Protein AF-A0A2H5C5K5-F1 (afdb_monomer_lite)

pLDDT: mean 74.08, std 19.07, range [41.66, 93.12]

Organism: Escherichia coli (NCBI:txid562)

Foldseek 3Di:
DVVVCVVCLVVLLCCCPVVVDDLVRVQVVCVVVVHHDDSVRSVVSNVVVVVPDPPPPPPPDDPDDDPPDPDPDDDD

Sequence (76 aa):
MRDFLDAIRDDIIVLVRTKGYTLADVRDTLKNAGYEVGEKALRDIIREAESKKPSRRSSLKQHLKRQIQPGKMASI

Secondary structure (DSSP, 8-state):
-HHHHHHTHHHHHHHHHTS---HHHHHHHHHHTT----HHHHHHHHHHHHHS---------SS-------------

Structure (mmCIF, N/CA/C/O backbone):
data_AF-A0A2H5C5K5-F1
#
_entry.id   AF-A0A2H5C5K5-F1
#
loop_
_atom_site.group_PDB
_atom_site.id
_atom_site.type_symbol
_atom_site.label_atom_id
_atom_site.label_alt_id
_atom_site.label_comp_id
_atom_site.label_asym_id
_atom_site.label_entity_id
_atom_site.label_seq_id
_atom_site.pdbx_PDB_ins_code
_atom_site.Cartn_x
_atom_site.Cartn_y
_atom_site.Cartn_z
_atom_site.occupancy
_atom_site.B_iso_or_equiv
_atom_site.auth_seq_id
_atom_site.auth_comp_id
_atom_site.auth_asym_id
_atom_site.auth_atom_id
_atom_site.pdbx_PDB_model_num
ATOM 1 N N . MET A 1 1 ? 6.060 2.332 -15.046 1.00 55.44 1 MET A N 1
ATOM 2 C CA . MET A 1 1 ? 6.458 2.148 -13.621 1.00 55.44 1 MET A CA 1
ATOM 3 C C . MET A 1 1 ? 5.363 2.554 -12.636 1.00 55.44 1 MET A C 1
ATOM 5 O O . MET A 1 1 ? 5.300 1.951 -11.574 1.00 55.44 1 MET A O 1
ATOM 9 N N . ARG A 1 2 ? 4.484 3.520 -12.957 1.00 64.25 2 ARG A N 1
ATOM 10 C CA . ARG A 1 2 ? 3.283 3.805 -12.139 1.00 64.25 2 ARG A CA 1
ATOM 11 C C . ARG A 1 2 ? 2.251 2.667 -12.192 1.00 64.25 2 ARG A C 1
ATOM 13 O O . ARG A 1 2 ? 1.490 2.498 -11.255 1.00 64.25 2 ARG A O 1
ATOM 20 N N . ASP A 1 3 ? 2.331 1.834 -13.225 1.00 76.69 3 ASP A N 1
ATOM 21 C CA . ASP A 1 3 ? 1.415 0.728 -13.523 1.00 76.69 3 ASP A CA 1
ATOM 22 C C . ASP A 1 3 ? 1.358 -0.336 -12.418 1.00 76.69 3 ASP A C 1
ATOM 24 O O . ASP A 1 3 ? 0.292 -0.860 -12.122 1.00 76.69 3 ASP A O 1
ATOM 28 N N . PHE A 1 4 ? 2.491 -0.634 -11.770 1.00 82.62 4 PHE A N 1
ATOM 29 C CA . PHE A 1 4 ? 2.533 -1.611 -10.678 1.00 82.62 4 PHE A CA 1
ATOM 30 C C . PHE A 1 4 ? 1.878 -1.067 -9.407 1.00 82.62 4 PHE A C 1
ATOM 32 O O . PHE A 1 4 ? 1.010 -1.724 -8.842 1.00 82.62 4 PHE A O 1
ATOM 39 N N . LEU A 1 5 ? 2.258 0.145 -8.983 1.00 85.50 5 LEU A N 1
ATOM 40 C CA . LEU A 1 5 ? 1.682 0.776 -7.792 1.00 85.50 5 LEU A CA 1
ATOM 41 C C . LEU A 1 5 ? 0.186 1.051 -7.959 1.00 85.50 5 LEU A C 1
A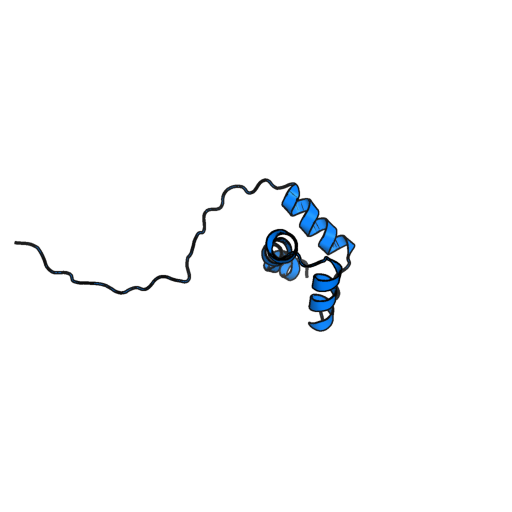TOM 43 O O . LEU A 1 5 ? -0.549 0.914 -6.987 1.00 85.50 5 LEU A O 1
ATOM 47 N N . ASP A 1 6 ? -0.261 1.383 -9.173 1.00 84.62 6 ASP A N 1
ATOM 48 C CA . ASP A 1 6 ? -1.686 1.506 -9.484 1.00 84.62 6 ASP A CA 1
ATOM 49 C C . ASP A 1 6 ? -2.401 0.146 -9.443 1.00 84.62 6 ASP A C 1
ATOM 51 O O . ASP A 1 6 ? -3.515 0.070 -8.928 1.00 84.62 6 ASP A O 1
ATOM 55 N N . ALA A 1 7 ? -1.765 -0.937 -9.907 1.00 88.81 7 ALA A N 1
ATOM 56 C CA . ALA A 1 7 ? -2.349 -2.280 -9.880 1.00 88.81 7 ALA A CA 1
ATOM 57 C C . ALA A 1 7 ? -2.540 -2.833 -8.457 1.00 88.81 7 ALA A C 1
ATOM 59 O O . ALA A 1 7 ? -3.534 -3.506 -8.202 1.00 88.81 7 ALA A O 1
ATOM 60 N N . ILE A 1 8 ? -1.622 -2.536 -7.528 1.00 89.69 8 ILE A N 1
ATOM 61 C CA . ILE A 1 8 ? -1.705 -2.983 -6.122 1.00 89.69 8 ILE A CA 1
ATOM 62 C C . ILE A 1 8 ? -2.281 -1.918 -5.180 1.00 89.69 8 ILE A C 1
ATOM 64 O O . ILE A 1 8 ? -2.258 -2.072 -3.958 1.00 89.69 8 ILE A O 1
ATOM 68 N N . ARG A 1 9 ? -2.776 -0.807 -5.731 1.00 89.31 9 ARG A N 1
ATOM 69 C CA . ARG A 1 9 ? -3.231 0.354 -4.964 1.00 89.31 9 ARG A CA 1
ATOM 70 C C . ARG A 1 9 ? -4.311 -0.010 -3.950 1.00 89.31 9 ARG A C 1
ATOM 72 O O . ARG A 1 9 ? -4.211 0.368 -2.784 1.00 89.31 9 ARG A O 1
ATOM 79 N N . ASP A 1 10 ? -5.331 -0.736 -4.399 1.00 88.62 10 ASP A N 1
ATOM 80 C CA . ASP A 1 10 ? -6.445 -1.170 -3.552 1.00 88.62 10 ASP A CA 1
ATOM 81 C C . ASP A 1 10 ? -5.974 -2.116 -2.442 1.00 88.62 10 ASP A C 1
ATOM 83 O O . ASP A 1 10 ? -6.381 -1.966 -1.289 1.00 88.62 10 ASP A O 1
ATOM 87 N N . ASP A 1 11 ? -5.041 -3.018 -2.747 1.00 90.56 11 ASP A N 1
ATOM 88 C CA . ASP A 1 11 ? -4.470 -3.932 -1.757 1.00 90.56 11 ASP A CA 1
ATOM 89 C C . ASP A 1 11 ? -3.686 -3.179 -0.673 1.00 90.56 11 ASP A C 1
ATOM 91 O O . ASP A 1 11 ? -3.845 -3.471 0.515 1.00 90.56 11 ASP A O 1
ATOM 95 N N . ILE A 1 12 ? -2.903 -2.156 -1.045 1.00 90.56 12 ILE A N 1
ATOM 96 C CA . ILE A 1 12 ? -2.203 -1.279 -0.088 1.00 90.56 12 ILE A CA 1
ATOM 97 C C . ILE A 1 12 ? -3.207 -0.591 0.847 1.00 90.56 12 ILE A C 1
ATOM 99 O O . ILE A 1 12 ? -2.992 -0.533 2.061 1.00 90.56 12 ILE A O 1
ATOM 103 N N . ILE A 1 13 ? -4.319 -0.090 0.304 1.00 90.25 13 ILE A N 1
ATOM 104 C CA . ILE A 1 13 ? -5.364 0.573 1.095 1.00 90.25 13 ILE A CA 1
ATOM 105 C C . ILE A 1 13 ? -5.985 -0.415 2.089 1.00 90.25 13 ILE A C 1
ATOM 107 O O . ILE A 1 13 ? -6.117 -0.086 3.269 1.00 90.25 13 ILE A O 1
ATOM 111 N N . VAL A 1 14 ? -6.320 -1.631 1.648 1.00 90.81 14 VAL A N 1
ATOM 112 C CA . VAL A 1 14 ? -6.887 -2.687 2.506 1.00 90.81 14 VAL A CA 1
ATOM 113 C C . VAL A 1 14 ? -5.908 -3.102 3.604 1.00 90.81 14 VAL A C 1
ATOM 115 O O . VAL A 1 14 ? -6.311 -3.252 4.761 1.00 90.81 14 VAL A O 1
ATOM 118 N N . LEU A 1 15 ? -4.622 -3.258 3.279 1.00 90.75 15 LEU A N 1
ATOM 119 C CA . LEU A 1 15 ? -3.588 -3.601 4.257 1.00 90.75 15 LEU A CA 1
ATOM 120 C C . LEU A 1 15 ? -3.535 -2.566 5.385 1.00 90.75 15 LEU A C 1
ATOM 122 O O . LEU A 1 15 ? -3.621 -2.932 6.557 1.00 90.75 15 LEU A O 1
ATOM 126 N N . VAL A 1 16 ? -3.478 -1.278 5.049 1.00 90.12 16 VAL A N 1
ATOM 127 C CA . VAL A 1 16 ? -3.358 -0.227 6.067 1.00 90.12 16 VAL A CA 1
ATOM 128 C C . VAL A 1 16 ? -4.668 -0.002 6.824 1.00 90.12 16 VAL A C 1
ATOM 130 O O . VAL A 1 16 ? -4.667 0.125 8.045 1.00 90.12 16 VAL A O 1
ATOM 133 N N . ARG A 1 17 ? -5.809 0.044 6.126 1.00 85.56 17 ARG A N 1
ATOM 134 C CA . ARG A 1 17 ? -7.090 0.470 6.720 1.00 85.56 17 ARG A CA 1
ATOM 135 C C . ARG A 1 17 ? -7.873 -0.651 7.375 1.00 85.56 17 ARG A C 1
ATOM 137 O O . ARG A 1 17 ? -8.558 -0.411 8.361 1.00 85.56 17 ARG A O 1
ATOM 144 N N . THR A 1 18 ? -7.820 -1.849 6.807 1.00 87.62 18 THR A N 1
ATOM 145 C CA . THR A 1 18 ? -8.621 -2.980 7.285 1.00 87.62 18 THR A CA 1
ATOM 146 C C . THR A 1 18 ? -7.794 -3.908 8.154 1.00 87.62 18 THR A C 1
ATOM 148 O O . THR A 1 18 ? -8.288 -4.391 9.167 1.00 87.62 18 THR A O 1
ATOM 151 N N . LYS A 1 19 ? -6.541 -4.163 7.767 1.00 87.81 19 LYS A N 1
ATOM 152 C CA . LYS A 1 19 ? -5.672 -5.100 8.487 1.00 87.81 19 LYS A CA 1
ATOM 153 C C . LYS A 1 19 ? -4.739 -4.431 9.501 1.00 87.81 19 LYS A C 1
ATOM 155 O O . LYS A 1 19 ? -4.106 -5.141 10.271 1.00 87.81 19 LYS A O 1
ATOM 160 N N . GLY A 1 20 ? -4.684 -3.098 9.529 1.00 89.81 20 GLY A N 1
ATOM 161 C CA . GLY A 1 20 ? -3.916 -2.340 10.520 1.00 89.81 20 GLY A CA 1
ATOM 162 C C . GLY A 1 20 ? -2.403 -2.363 10.300 1.00 89.81 20 GLY A C 1
ATOM 163 O O . GLY A 1 20 ? -1.658 -2.090 11.237 1.00 89.81 20 GLY A O 1
ATOM 164 N N . TYR A 1 21 ? -1.938 -2.685 9.088 1.00 92.62 21 TYR A N 1
ATOM 165 C CA . TYR A 1 21 ? -0.514 -2.594 8.766 1.00 92.62 21 TYR A CA 1
ATOM 166 C C . TYR A 1 21 ? -0.048 -1.142 8.767 1.00 92.62 21 TYR A C 1
ATOM 168 O O . TYR A 1 21 ? -0.754 -0.241 8.303 1.00 92.62 21 TYR A O 1
ATOM 176 N N . THR A 1 22 ? 1.173 -0.910 9.242 1.00 90.94 22 THR A N 1
ATOM 177 C CA . THR A 1 22 ? 1.757 0.424 9.184 1.00 90.94 22 THR A CA 1
ATOM 178 C C . THR A 1 22 ? 2.338 0.702 7.799 1.00 90.94 22 THR A C 1
ATOM 180 O O . THR A 1 22 ? 2.687 -0.198 7.031 1.00 90.94 22 THR A O 1
ATOM 183 N N . LEU A 1 23 ? 2.491 1.987 7.479 1.00 90.12 23 LEU A N 1
ATOM 184 C CA . LEU A 1 23 ? 3.215 2.424 6.284 1.00 90.12 23 LEU A CA 1
ATOM 185 C C . LEU A 1 23 ? 4.642 1.865 6.224 1.00 90.12 23 LEU A C 1
ATOM 187 O O . LEU A 1 23 ? 5.139 1.582 5.134 1.00 90.12 23 LEU A O 1
ATOM 191 N N . ALA A 1 24 ? 5.288 1.710 7.383 1.00 91.31 24 ALA A N 1
ATOM 192 C CA . ALA A 1 24 ? 6.628 1.154 7.482 1.00 91.31 24 ALA A CA 1
ATOM 193 C C . ALA A 1 24 ? 6.643 -0.326 7.079 1.00 91.31 24 ALA A C 1
ATOM 195 O O . ALA A 1 24 ? 7.485 -0.702 6.271 1.00 91.31 24 ALA A O 1
ATOM 196 N N . ASP A 1 25 ? 5.676 -1.121 7.545 1.00 91.56 25 ASP A N 1
ATOM 197 C CA . ASP A 1 25 ? 5.587 -2.556 7.230 1.00 91.56 25 ASP A CA 1
ATOM 198 C C . ASP A 1 25 ? 5.330 -2.798 5.740 1.00 91.56 25 ASP A C 1
ATOM 200 O O . ASP A 1 25 ? 5.951 -3.660 5.114 1.00 91.56 25 ASP A O 1
ATOM 204 N N . VAL A 1 26 ? 4.435 -2.004 5.140 1.00 90.75 26 VAL A N 1
ATOM 205 C CA . VAL A 1 26 ? 4.150 -2.075 3.698 1.00 90.75 26 VAL A CA 1
ATOM 206 C C . VAL A 1 26 ? 5.395 -1.693 2.900 1.00 90.75 26 VAL A C 1
ATOM 208 O O . VAL A 1 26 ? 5.750 -2.375 1.940 1.00 90.75 26 VAL A O 1
ATOM 211 N N . ARG A 1 27 ? 6.094 -0.628 3.312 1.00 92.19 27 ARG A N 1
ATOM 212 C CA . ARG A 1 27 ? 7.343 -0.203 2.670 1.00 92.19 27 ARG A CA 1
ATOM 213 C C . ARG A 1 27 ? 8.422 -1.276 2.776 1.00 92.19 27 ARG A C 1
ATOM 215 O O . ARG A 1 27 ? 9.101 -1.532 1.788 1.00 92.19 27 ARG A O 1
ATOM 222 N N . ASP A 1 28 ? 8.583 -1.882 3.947 1.00 93.12 28 ASP A N 1
ATOM 223 C CA . ASP A 1 28 ? 9.573 -2.930 4.189 1.00 93.12 28 ASP A CA 1
ATOM 224 C C . ASP A 1 28 ? 9.284 -4.170 3.337 1.00 93.12 28 ASP A C 1
ATOM 226 O O . ASP A 1 28 ? 10.167 -4.683 2.658 1.00 93.12 28 ASP A O 1
ATOM 230 N N . THR A 1 29 ? 8.012 -4.565 3.250 1.00 91.06 29 THR A N 1
ATOM 231 C CA . THR A 1 29 ? 7.564 -5.674 2.398 1.00 91.06 29 THR A CA 1
ATOM 232 C C . THR A 1 29 ? 7.862 -5.412 0.921 1.00 91.06 29 THR A C 1
ATOM 234 O O . THR A 1 29 ? 8.412 -6.275 0.238 1.00 91.06 29 THR A O 1
ATOM 237 N N . LEU A 1 30 ? 7.540 -4.213 0.423 1.00 90.44 30 LEU A N 1
ATOM 238 C CA . LEU A 1 30 ? 7.829 -3.829 -0.962 1.00 90.44 30 LEU A CA 1
ATOM 239 C C . LEU A 1 30 ? 9.338 -3.812 -1.224 1.00 90.44 30 LEU A C 1
ATOM 241 O O . LEU A 1 30 ? 9.786 -4.361 -2.230 1.00 90.44 30 LEU A O 1
ATOM 245 N N . LYS A 1 31 ? 10.123 -3.285 -0.281 1.00 91.62 31 LYS A N 1
ATOM 246 C CA . LYS A 1 31 ? 11.586 -3.270 -0.358 1.00 91.62 31 LYS A CA 1
ATOM 247 C C . LYS A 1 31 ? 12.178 -4.682 -0.383 1.00 91.62 31 LYS A C 1
ATOM 249 O O . LYS A 1 31 ? 13.032 -4.954 -1.222 1.00 91.62 31 LYS A O 1
ATOM 254 N N . ASN A 1 32 ? 11.705 -5.585 0.477 1.00 93.06 32 ASN A N 1
ATOM 255 C CA . ASN A 1 32 ? 12.139 -6.987 0.511 1.00 93.06 32 ASN A CA 1
ATOM 256 C C . ASN A 1 32 ? 11.775 -7.742 -0.775 1.00 93.06 32 ASN A C 1
ATOM 258 O O . ASN A 1 32 ? 12.498 -8.646 -1.182 1.00 93.06 32 ASN A O 1
ATOM 262 N N . ALA A 1 33 ? 10.693 -7.345 -1.448 1.00 89.25 33 ALA A N 1
ATOM 263 C CA . ALA A 1 33 ? 10.310 -7.865 -2.759 1.00 89.25 33 ALA A CA 1
ATOM 264 C C . ALA A 1 33 ? 11.095 -7.235 -3.933 1.00 89.25 33 ALA A C 1
ATOM 266 O O . ALA A 1 33 ? 10.825 -7.557 -5.088 1.00 89.25 33 ALA A O 1
ATOM 267 N N . GLY A 1 34 ? 12.062 -6.352 -3.659 1.00 90.38 34 GLY A N 1
ATOM 268 C CA . GLY A 1 34 ? 12.885 -5.689 -4.675 1.00 90.38 34 GLY A CA 1
ATOM 269 C C . GLY A 1 34 ? 12.271 -4.412 -5.256 1.00 90.38 34 GLY A C 1
ATOM 270 O O . GLY A 1 34 ? 12.782 -3.888 -6.244 1.00 90.38 34 GLY A O 1
ATOM 271 N N . TYR A 1 35 ? 11.197 -3.891 -4.656 1.00 88.00 35 TYR A N 1
ATOM 272 C CA . TYR A 1 35 ? 10.559 -2.643 -5.070 1.00 88.00 35 TYR A CA 1
ATOM 273 C C . TYR A 1 35 ? 10.954 -1.491 -4.151 1.00 88.00 35 TYR A C 1
ATOM 275 O O . TYR A 1 35 ? 10.599 -1.447 -2.972 1.00 88.00 35 TYR A O 1
ATOM 283 N N . GLU A 1 36 ? 11.634 -0.496 -4.710 1.00 86.88 36 GLU A N 1
ATOM 284 C CA . GLU A 1 36 ? 11.945 0.730 -3.985 1.00 86.88 36 GLU A CA 1
ATOM 285 C C . GLU A 1 36 ? 10.791 1.731 -4.116 1.00 86.88 36 GLU A C 1
ATOM 287 O O . GLU A 1 36 ? 10.528 2.281 -5.187 1.00 86.88 36 GLU A O 1
ATOM 292 N N . VAL A 1 37 ? 10.068 1.949 -3.015 1.00 85.81 37 VAL A N 1
ATOM 293 C CA . VAL A 1 37 ? 8.910 2.848 -2.973 1.00 85.81 37 VAL A CA 1
ATOM 294 C C . VAL A 1 37 ? 9.121 3.918 -1.911 1.00 85.81 37 VAL A C 1
ATOM 296 O O . VAL A 1 37 ? 9.350 3.630 -0.735 1.00 85.81 37 VAL A O 1
ATOM 299 N N . GLY A 1 38 ? 9.018 5.180 -2.329 1.00 88.19 38 GLY A N 1
ATOM 300 C CA . GLY A 1 38 ? 9.123 6.320 -1.429 1.00 88.19 38 GLY A CA 1
ATOM 301 C C . GLY A 1 38 ? 7.929 6.405 -0.478 1.00 88.19 38 GLY A C 1
ATOM 302 O O . GLY A 1 38 ? 6.778 6.252 -0.884 1.00 88.19 38 GLY A O 1
ATOM 303 N N . GLU A 1 39 ? 8.186 6.740 0.785 1.00 86.94 39 GLU A N 1
ATOM 304 C CA . GLU A 1 39 ? 7.136 6.892 1.801 1.00 86.94 39 GLU A CA 1
ATOM 305 C C . GLU A 1 39 ? 6.077 7.927 1.393 1.00 86.94 39 GLU A C 1
ATOM 307 O O . GLU A 1 39 ? 4.885 7.740 1.628 1.00 86.94 39 GLU A O 1
ATOM 312 N N . LYS A 1 40 ? 6.505 8.991 0.704 1.00 88.81 40 LYS A N 1
ATOM 313 C CA . LYS A 1 40 ? 5.608 10.001 0.138 1.00 88.81 40 LYS A CA 1
ATOM 314 C C . LYS A 1 40 ? 4.594 9.390 -0.837 1.00 88.81 40 LYS A C 1
ATOM 316 O O . LYS A 1 40 ? 3.424 9.739 -0.764 1.00 88.81 40 LYS A O 1
ATOM 321 N N . ALA A 1 41 ? 5.016 8.452 -1.688 1.00 87.81 41 ALA A N 1
ATOM 322 C CA . ALA A 1 41 ? 4.130 7.801 -2.651 1.00 87.81 41 ALA A CA 1
ATOM 323 C C . ALA A 1 41 ? 3.074 6.934 -1.950 1.00 87.81 41 ALA A C 1
ATOM 325 O O . ALA A 1 41 ? 1.896 7.019 -2.282 1.00 87.81 41 ALA A O 1
ATOM 326 N N . LEU A 1 42 ? 3.468 6.166 -0.926 1.00 89.19 42 LEU A N 1
ATOM 327 C CA . LEU A 1 42 ? 2.523 5.381 -0.122 1.00 89.19 42 LEU A CA 1
ATOM 328 C C . LEU A 1 42 ? 1.539 6.278 0.644 1.00 89.19 42 LEU A C 1
ATOM 330 O O . LEU A 1 42 ? 0.342 5.997 0.680 1.00 89.19 42 LEU A O 1
ATOM 334 N N . ARG A 1 43 ? 2.021 7.390 1.218 1.00 90.19 43 ARG A N 1
ATOM 335 C CA . ARG A 1 43 ? 1.166 8.388 1.881 1.00 90.19 43 ARG A CA 1
ATOM 336 C C . ARG A 1 43 ? 0.171 9.020 0.910 1.00 90.19 43 ARG A C 1
ATOM 338 O O . ARG A 1 43 ? -1.000 9.154 1.256 1.00 90.19 43 ARG A O 1
ATOM 345 N N . ASP A 1 44 ? 0.617 9.391 -0.288 1.00 89.38 44 ASP A N 1
ATOM 346 C CA . ASP A 1 44 ? -0.251 9.970 -1.315 1.00 89.38 44 ASP A CA 1
ATOM 347 C C . ASP A 1 44 ? -1.318 8.960 -1.782 1.00 89.38 44 ASP A C 1
ATOM 349 O O . ASP A 1 44 ? -2.481 9.341 -1.889 1.00 89.38 44 ASP A O 1
ATOM 353 N N . ILE A 1 45 ? -0.980 7.671 -1.947 1.00 87.88 45 ILE A N 1
ATOM 354 C CA . ILE A 1 45 ? -1.943 6.601 -2.283 1.00 87.88 45 ILE A CA 1
ATOM 355 C C . ILE A 1 45 ? -3.064 6.507 -1.240 1.00 87.88 45 ILE A C 1
ATOM 357 O O . ILE A 1 45 ? -4.246 6.487 -1.598 1.00 87.88 45 ILE A O 1
ATOM 361 N N . ILE A 1 46 ? -2.701 6.479 0.046 1.00 87.12 46 ILE A N 1
ATOM 362 C CA . ILE A 1 46 ? -3.668 6.391 1.148 1.00 87.12 46 ILE A CA 1
ATOM 363 C C . ILE A 1 46 ? -4.520 7.662 1.214 1.00 87.12 46 ILE A C 1
ATOM 365 O O . ILE A 1 46 ? -5.742 7.568 1.311 1.00 87.12 46 ILE A O 1
ATOM 369 N N . ARG A 1 47 ? -3.905 8.847 1.099 1.00 88.69 47 ARG A N 1
ATOM 370 C CA . ARG A 1 47 ? -4.626 10.131 1.132 1.00 88.69 47 ARG A CA 1
ATOM 371 C C . ARG A 1 47 ? -5.598 10.269 -0.040 1.00 88.69 47 ARG A C 1
ATOM 373 O O . ARG A 1 47 ? -6.715 10.764 0.116 1.00 88.69 47 ARG A O 1
ATOM 380 N N . GLU A 1 48 ? -5.195 9.835 -1.231 1.00 82.12 48 GLU A N 1
ATOM 381 C CA . GLU A 1 48 ? -6.051 9.885 -2.415 1.00 82.12 48 GLU A CA 1
ATOM 382 C C . GLU A 1 48 ? -7.223 8.896 -2.298 1.00 82.12 48 GLU A C 1
ATOM 384 O O . GLU A 1 48 ? -8.332 9.205 -2.740 1.00 82.12 48 GLU A O 1
ATOM 389 N N . ALA A 1 49 ? -7.013 7.743 -1.654 1.00 77.81 49 ALA A N 1
ATOM 390 C CA . ALA A 1 49 ? -8.078 6.793 -1.338 1.00 77.81 49 ALA A CA 1
ATOM 391 C C . ALA A 1 49 ? -9.118 7.354 -0.356 1.00 77.81 49 ALA A C 1
ATOM 393 O O . ALA A 1 49 ? -10.303 7.077 -0.502 1.00 77.81 49 ALA A O 1
ATOM 394 N N . GLU A 1 50 ? -8.704 8.180 0.609 1.00 70.12 50 GLU A N 1
ATOM 395 C CA . GLU A 1 50 ? -9.632 8.881 1.512 1.00 70.12 50 GLU A CA 1
ATOM 396 C C . GLU A 1 50 ? -10.447 9.964 0.792 1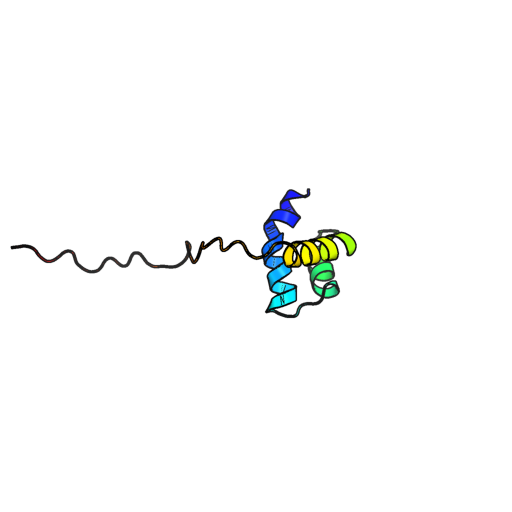.00 70.12 50 GLU A C 1
ATOM 398 O O . GLU A 1 50 ? -11.602 10.220 1.131 1.00 70.12 50 GLU A O 1
ATOM 403 N N . SER A 1 51 ? -9.852 10.596 -0.221 1.00 62.94 51 SER A N 1
ATOM 404 C CA . SER A 1 51 ? -10.448 11.731 -0.936 1.00 62.94 51 SER A CA 1
ATOM 405 C C . SER A 1 51 ? -11.454 11.287 -2.004 1.00 62.94 51 SER A C 1
ATOM 407 O O . SER A 1 51 ? -12.448 11.969 -2.267 1.00 62.94 51 SER A O 1
ATOM 409 N N . LYS A 1 52 ? -11.230 10.121 -2.617 1.00 59.03 52 LYS A N 1
ATOM 410 C CA . LYS A 1 52 ? -12.200 9.482 -3.506 1.00 59.03 52 LYS A CA 1
ATOM 411 C C . LYS A 1 52 ? -13.178 8.685 -2.652 1.00 59.03 52 LYS A C 1
ATOM 413 O O . LYS A 1 52 ? -12.933 7.525 -2.340 1.00 59.03 52 LYS A O 1
ATOM 4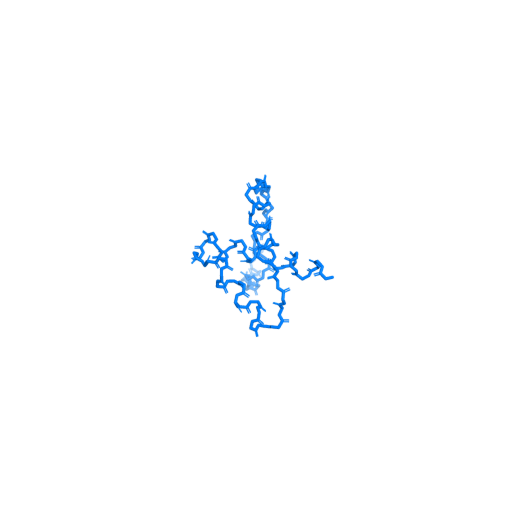18 N N . LYS A 1 53 ? -14.324 9.299 -2.315 1.00 54.28 53 LYS A N 1
ATOM 419 C CA . LYS A 1 53 ? -15.508 8.556 -1.843 1.00 54.28 53 LYS A CA 1
ATOM 420 C C . LYS A 1 53 ? -15.635 7.289 -2.693 1.00 54.28 53 LYS A C 1
ATOM 422 O O . LYS A 1 53 ? -15.562 7.422 -3.919 1.00 54.28 53 LYS A O 1
ATOM 427 N N . PRO A 1 54 ? -15.824 6.099 -2.095 1.00 51.56 54 PRO A N 1
ATOM 428 C CA . PRO A 1 54 ? -15.979 4.872 -2.853 1.00 51.56 54 PRO A CA 1
ATOM 429 C C . PRO A 1 54 ? -17.230 5.029 -3.714 1.00 51.56 54 PRO A C 1
ATOM 431 O O . PRO A 1 54 ? -18.359 4.840 -3.258 1.00 51.56 54 PRO A O 1
ATOM 434 N N . SER A 1 55 ? -17.043 5.445 -4.967 1.00 48.66 55 SER A N 1
ATOM 435 C CA . SER A 1 55 ? -18.061 5.279 -5.984 1.00 48.66 55 SER A CA 1
ATOM 436 C C . SER A 1 55 ? -18.238 3.779 -6.060 1.00 48.66 55 SER A C 1
ATOM 438 O O . SER A 1 55 ? -17.298 3.071 -6.415 1.00 48.66 55 SER A O 1
ATOM 440 N N . ARG A 1 56 ? -19.389 3.316 -5.566 1.00 51.41 56 ARG A N 1
ATOM 441 C CA . ARG A 1 56 ? -19.812 1.925 -5.413 1.00 51.41 56 ARG A CA 1
ATOM 442 C C . ARG A 1 56 ? -19.641 1.151 -6.722 1.00 51.41 56 ARG A C 1
ATOM 444 O O . ARG A 1 56 ? -20.620 0.839 -7.396 1.00 51.41 56 ARG A O 1
ATOM 451 N N . ARG A 1 57 ? -18.414 0.790 -7.087 1.00 45.97 57 ARG A N 1
ATOM 452 C CA . ARG A 1 57 ? -18.163 -0.176 -8.144 1.00 45.97 57 ARG A CA 1
ATOM 453 C C . ARG A 1 57 ? -18.339 -1.545 -7.511 1.00 45.97 57 ARG A C 1
ATOM 455 O O . ARG A 1 57 ? -17.414 -2.197 -7.050 1.00 45.97 57 ARG A O 1
ATOM 462 N N . SER A 1 58 ? -19.615 -1.902 -7.425 1.00 49.62 58 SER A N 1
ATOM 463 C CA . SER A 1 58 ? -20.106 -3.262 -7.317 1.00 49.62 58 SER A CA 1
ATOM 464 C C . SER A 1 58 ? -19.420 -4.130 -8.375 1.00 49.62 58 SER A C 1
ATOM 466 O O . SER A 1 58 ? -19.896 -4.249 -9.497 1.00 49.62 58 SER A O 1
ATOM 468 N N . SER A 1 59 ? -18.312 -4.757 -8.011 1.00 46.56 59 SER A N 1
ATOM 469 C CA . SER A 1 59 ? -17.861 -6.008 -8.619 1.00 46.56 59 SER A CA 1
ATOM 470 C C . SER A 1 59 ? -17.562 -6.982 -7.492 1.00 46.56 59 SER A C 1
ATOM 472 O O . SER A 1 59 ? -16.444 -7.441 -7.267 1.00 46.56 59 SER A O 1
ATOM 474 N N . LEU A 1 60 ? -18.623 -7.260 -6.735 1.00 47.22 60 LEU A N 1
ATOM 475 C CA . LEU A 1 60 ? -18.717 -8.439 -5.901 1.00 47.22 60 LEU A CA 1
ATOM 476 C C . LEU A 1 60 ? -18.481 -9.656 -6.816 1.00 47.22 60 LEU A C 1
ATOM 478 O O . LEU A 1 60 ? -19.311 -9.963 -7.662 1.00 47.22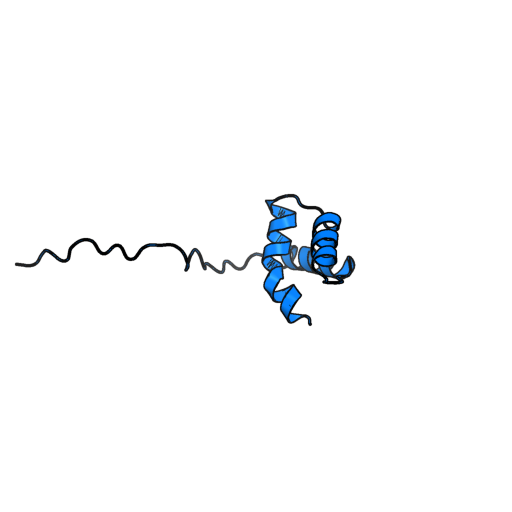 60 LEU A O 1
ATOM 482 N N . LYS A 1 61 ? -17.370 -10.365 -6.599 1.00 45.44 61 LYS A N 1
ATOM 483 C CA . LYS A 1 61 ? -17.221 -11.801 -6.886 1.00 45.44 61 LYS A CA 1
ATOM 484 C C . LYS A 1 61 ? -17.415 -12.222 -8.354 1.00 45.44 61 LYS A C 1
ATOM 486 O O . LYS A 1 61 ? -18.442 -12.792 -8.702 1.00 45.44 61 LYS A O 1
ATOM 491 N N . GLN A 1 62 ? -16.356 -12.144 -9.158 1.00 45.41 62 GLN A N 1
ATOM 492 C CA . GLN A 1 62 ? -16.249 -12.959 -10.379 1.00 45.41 62 GLN A CA 1
ATOM 493 C C . GLN A 1 62 ? -15.002 -13.853 -10.371 1.00 45.41 62 GLN A C 1
ATOM 495 O O . GLN A 1 62 ? -14.266 -13.933 -11.345 1.00 45.41 62 GLN A O 1
ATOM 500 N N . HIS A 1 63 ? -14.764 -14.555 -9.259 1.00 44.97 63 HIS A N 1
ATOM 501 C CA . HIS A 1 63 ? -13.856 -15.710 -9.28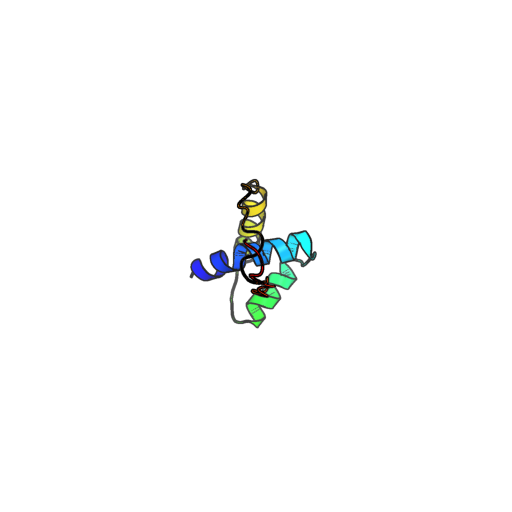2 1.00 44.97 63 HIS A CA 1
ATOM 502 C C . HIS A 1 63 ? -14.298 -16.905 -8.420 1.00 44.97 63 HIS A C 1
ATOM 504 O O . HIS A 1 63 ? -13.645 -17.939 -8.426 1.00 44.97 63 HIS A O 1
ATOM 510 N N . LEU A 1 64 ? -15.423 -16.847 -7.695 1.00 49.66 64 LEU A N 1
ATOM 511 C CA . LEU A 1 64 ? -15.779 -17.975 -6.828 1.00 49.66 64 LEU A CA 1
ATOM 512 C C . LEU A 1 64 ? -17.285 -18.194 -6.689 1.00 49.66 64 LEU A C 1
ATOM 514 O O . LEU A 1 64 ? -17.883 -17.877 -5.663 1.00 49.66 64 LEU A O 1
ATOM 518 N N . LYS A 1 65 ? -17.899 -18.796 -7.715 1.00 41.66 65 LYS A N 1
ATOM 519 C CA . LYS A 1 65 ? -19.043 -19.696 -7.507 1.00 41.66 65 LYS A CA 1
ATOM 520 C C . LYS A 1 65 ? -19.285 -20.599 -8.721 1.00 41.66 65 LYS A C 1
ATOM 522 O O . LYS A 1 65 ? -19.953 -20.226 -9.673 1.00 41.66 65 LYS A O 1
ATOM 527 N N . ARG A 1 66 ? -18.732 -21.812 -8.625 1.00 43.19 66 ARG A N 1
ATOM 528 C CA . ARG A 1 66 ? -19.461 -23.078 -8.801 1.00 43.19 66 ARG A CA 1
ATOM 529 C C . ARG A 1 66 ? -20.571 -23.041 -9.867 1.00 43.19 66 ARG A C 1
ATOM 531 O O . ARG A 1 66 ? -21.729 -22.818 -9.528 1.00 43.19 66 ARG A O 1
ATOM 538 N N . GLN A 1 67 ? -20.242 -23.399 -11.108 1.00 44.22 67 GLN A N 1
ATOM 539 C CA . GLN A 1 67 ? -21.208 -24.082 -11.973 1.00 44.22 67 GLN A CA 1
ATOM 540 C C . GLN A 1 67 ? -21.376 -25.519 -11.458 1.00 44.22 67 GLN A C 1
ATOM 542 O O . GLN A 1 67 ? -20.807 -26.466 -11.985 1.00 44.22 67 GLN A O 1
ATOM 547 N N . ILE A 1 68 ? -22.123 -25.668 -10.367 1.00 48.09 68 ILE A N 1
ATOM 548 C CA . ILE A 1 68 ? -22.869 -26.896 -10.104 1.00 48.09 68 ILE A CA 1
ATOM 549 C C . ILE A 1 68 ? -24.216 -26.619 -10.765 1.00 48.09 68 ILE A C 1
ATOM 551 O O . ILE A 1 68 ? -24.950 -25.759 -10.286 1.00 48.09 68 ILE A O 1
ATOM 555 N N . GLN A 1 69 ? -24.496 -27.259 -11.899 1.00 48.69 69 GLN A N 1
ATOM 556 C CA . GLN A 1 69 ? -25.829 -27.262 -12.502 1.00 48.69 69 GLN A CA 1
ATOM 557 C C . GLN A 1 69 ? -26.639 -28.394 -11.854 1.00 48.69 69 GLN A C 1
ATOM 559 O O . GLN A 1 69 ? -26.349 -29.556 -12.137 1.00 48.69 69 GLN A O 1
ATOM 564 N N . PRO A 1 70 ? -27.642 -28.121 -11.000 1.00 43.62 70 PRO A N 1
ATOM 565 C CA . PRO A 1 70 ? -28.649 -29.115 -10.686 1.00 43.62 70 PRO A CA 1
ATOM 566 C C . PRO A 1 70 ? -29.768 -29.062 -11.737 1.00 43.62 70 PRO A C 1
ATOM 568 O O . PRO A 1 70 ? -30.448 -28.053 -11.891 1.00 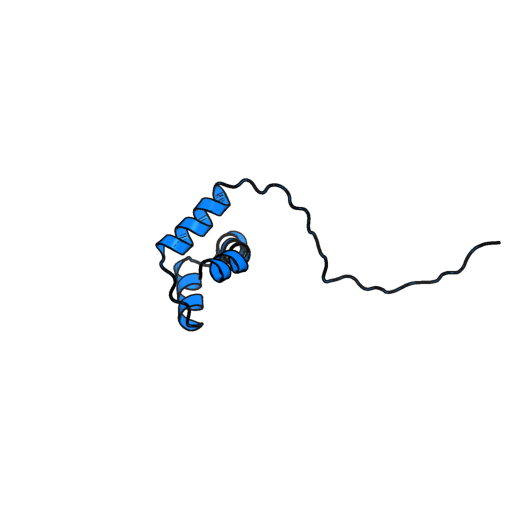43.62 70 PRO A O 1
ATOM 571 N N . GLY A 1 71 ? -29.937 -30.180 -12.443 1.00 49.53 71 GLY A N 1
ATOM 572 C CA . GLY A 1 71 ? -31.236 -30.714 -12.862 1.00 49.53 71 GLY A CA 1
ATOM 573 C C . GLY A 1 71 ? -32.115 -29.847 -13.764 1.00 49.53 71 GLY A C 1
ATOM 574 O O . GLY A 1 71 ? -33.026 -29.170 -13.297 1.00 49.53 71 GLY A O 1
ATOM 575 N N . LYS A 1 72 ? -31.966 -30.008 -15.082 1.00 52.00 72 LYS A N 1
ATOM 576 C CA . LYS A 1 72 ? -33.056 -29.746 -16.030 1.00 52.00 72 LYS A CA 1
ATOM 577 C C . LYS A 1 72 ? -34.016 -30.945 -15.993 1.00 52.00 72 LYS A C 1
ATOM 579 O O . LYS A 1 72 ? -33.843 -31.895 -16.743 1.00 52.00 72 LYS A O 1
ATOM 584 N N . MET A 1 73 ? -34.998 -30.915 -15.100 1.00 52.19 73 MET A N 1
ATOM 585 C CA . MET A 1 73 ? -36.175 -31.789 -15.145 1.00 52.19 73 MET A CA 1
ATOM 586 C C . MET A 1 73 ? -37.393 -30.939 -14.802 1.00 52.19 73 MET A C 1
ATOM 588 O O . MET A 1 73 ? -37.601 -30.616 -13.639 1.00 52.19 73 MET A O 1
ATOM 592 N N . ALA A 1 74 ? -38.125 -30.529 -15.836 1.00 45.84 74 ALA A N 1
ATOM 593 C CA . ALA A 1 74 ? -39.566 -30.277 -15.845 1.00 45.84 74 ALA A CA 1
ATOM 594 C C . ALA A 1 74 ? -39.905 -29.478 -17.105 1.00 45.84 74 ALA A C 1
ATOM 596 O O . ALA A 1 74 ? -39.496 -28.323 -17.235 1.00 45.84 74 ALA A O 1
ATOM 597 N N . SER A 1 75 ? -40.661 -30.083 -18.014 1.00 51.31 75 SER A N 1
ATOM 598 C CA . SER A 1 75 ? -41.929 -29.526 -18.496 1.00 51.31 75 SER A CA 1
ATOM 599 C C . SER A 1 75 ? -42.634 -30.584 -19.347 1.00 51.31 75 SER A C 1
ATOM 601 O O . SER A 1 75 ? -42.086 -30.994 -20.364 1.00 51.31 75 SER A O 1
ATOM 603 N N . ILE A 1 76 ? -43.762 -31.052 -18.791 1.00 54.41 76 ILE A N 1
ATOM 604 C CA . ILE A 1 76 ? -45.068 -31.339 -19.421 1.00 54.41 76 ILE A CA 1
ATOM 605 C C . ILE A 1 76 ? -45.090 -31.761 -20.889 1.00 54.41 76 ILE A C 1
ATOM 607 O O . ILE A 1 76 ? -44.727 -30.933 -21.750 1.00 54.41 76 ILE A O 1
#

Radius of gyration: 19.45 Å; chains: 1; bounding box: 58×44×30 Å